Protein AF-A0AA88DPF7-F1 (afdb_monomer_lite)

Sequence (115 aa):
MKHSVGDTHPVQLIPYNPNVLDESILWTESKDLGDGYRAIRMINNIHLNVDAFHGDKHSGGVHDGTIIVLWKWNKGDNQRWKIIRYCKFTNTSDPISRNFIYEDHHLILFNSRTV

InterPro domains:
  IPR035992 Ricin B-like lectins [SSF50370] (4-87)
  IPR040249 Ricin B-like lectin EULS3-like [PTHR31257] (1-86)

Foldseek 3Di:
DFAAPDFPGFHDDDADDPVDDDLRQWWAWDPDPPPQWTWIARPVDRQWTWFQVLQAVVSPHDDPPRTIGIDGDPVTPRRIDHDDDDDDPDPPPDPPPPDDDDDDDRTDGDHDDDD

Radius of gyration: 16.16 Å; chains: 1; bounding box: 35×45×37 Å

Organism: Ficus carica (NCBI:txid3494)

Secondary structure (DSSP, 8-state):
-BPPSSTTSBPB-----TTS--GGG-EEE-S--STT-B-EEESS-TTEEEEETT-SGGGT-S-TTPPEEEEE----GGG-B----------TT-TT-------------------

Structure (mmCIF, N/CA/C/O backbone):
data_AF-A0AA88DPF7-F1
#
_entry.id   AF-A0AA88DPF7-F1
#
loop_
_atom_site.group_PDB
_atom_site.id
_atom_site.type_symbol
_atom_site.label_atom_id
_atom_site.label_alt_id
_atom_site.label_comp_id
_atom_site.label_asym_id
_atom_site.label_entity_id
_atom_site.label_seq_id
_atom_site.pdbx_PDB_ins_code
_atom_site.Cartn_x
_atom_site.Cartn_y
_atom_site.Cartn_z
_atom_site.occupancy
_atom_site.B_iso_or_equiv
_atom_site.auth_seq_id
_atom_site.auth_comp_id
_atom_site.auth_asym_id
_atom_site.auth_atom_id
_atom_site.pdbx_PDB_model_num
ATOM 1 N N . MET A 1 1 ? -10.106 -0.541 3.204 1.00 90.25 1 MET A N 1
ATOM 2 C CA . MET A 1 1 ? -9.515 -1.624 2.392 1.00 90.25 1 MET A CA 1
ATOM 3 C C . MET A 1 1 ? -9.278 -2.796 3.309 1.00 90.25 1 MET A C 1
ATOM 5 O O . MET A 1 1 ? -8.639 -2.612 4.339 1.00 90.25 1 MET A O 1
ATOM 9 N N . LYS A 1 2 ? -9.831 -3.950 2.958 1.00 93.69 2 LYS A N 1
ATOM 10 C CA . LYS A 1 2 ? -9.665 -5.216 3.655 1.00 93.69 2 LYS A CA 1
ATOM 11 C C . LYS A 1 2 ? -8.551 -6.018 2.994 1.00 93.69 2 LYS A C 1
ATOM 13 O O . LYS A 1 2 ? -8.430 -5.997 1.767 1.00 93.69 2 LYS A O 1
ATOM 18 N N . HIS A 1 3 ? -7.753 -6.698 3.809 1.00 94.88 3 HIS A N 1
ATOM 19 C CA . HIS A 1 3 ? -6.732 -7.647 3.392 1.00 94.88 3 HIS A CA 1
ATOM 20 C C . HIS A 1 3 ? -7.325 -8.657 2.418 1.00 94.88 3 HIS A C 1
ATOM 22 O O . HIS A 1 3 ? -8.485 -9.059 2.532 1.00 94.88 3 HIS A O 1
ATOM 28 N N . SER A 1 4 ? -6.504 -9.063 1.463 1.00 93.38 4 SER A N 1
ATOM 29 C CA . SER A 1 4 ? -6.861 -10.143 0.564 1.00 93.38 4 SER A CA 1
ATOM 30 C C . SER A 1 4 ? -6.610 -11.503 1.218 1.00 93.38 4 SER A C 1
ATOM 32 O O . SER A 1 4 ? -5.836 -11.612 2.168 1.00 93.38 4 SER A O 1
ATOM 34 N N . VAL A 1 5 ? -7.240 -12.550 0.687 1.00 89.56 5 VAL A N 1
ATOM 35 C CA . VAL A 1 5 ? -7.068 -13.940 1.152 1.00 89.56 5 VAL A CA 1
ATOM 36 C C . VAL A 1 5 ? -5.695 -14.528 0.802 1.00 89.56 5 VAL A C 1
ATOM 38 O O . VAL A 1 5 ? -5.327 -15.576 1.325 1.00 89.56 5 VAL A O 1
ATOM 41 N N . GLY A 1 6 ? -4.933 -13.863 -0.068 1.00 87.06 6 GLY A N 1
ATOM 42 C CA . GLY A 1 6 ? -3.609 -14.296 -0.499 1.00 87.06 6 GLY A CA 1
ATOM 43 C C . GLY A 1 6 ? -2.967 -13.321 -1.482 1.00 87.06 6 GLY A C 1
ATOM 44 O O . GLY A 1 6 ? -3.519 -12.262 -1.794 1.00 87.06 6 GLY A O 1
ATOM 45 N N . ASP A 1 7 ? -1.792 -13.692 -1.980 1.00 87.06 7 ASP A N 1
ATOM 46 C CA . ASP A 1 7 ? -1.130 -12.987 -3.074 1.00 87.06 7 ASP A CA 1
ATOM 47 C C . ASP A 1 7 ? -1.936 -13.104 -4.378 1.00 87.06 7 ASP A C 1
ATOM 49 O O . ASP A 1 7 ? -2.751 -14.012 -4.538 1.00 87.06 7 ASP A O 1
ATOM 53 N N . THR A 1 8 ? -1.775 -12.141 -5.292 1.00 89.50 8 THR A N 1
ATOM 54 C CA . THR A 1 8 ? -2.563 -11.957 -6.544 1.00 89.50 8 THR A CA 1
ATOM 55 C C . THR A 1 8 ? -4.067 -11.720 -6.396 1.00 89.50 8 THR A C 1
ATOM 57 O O . THR A 1 8 ? -4.708 -11.270 -7.342 1.00 89.50 8 THR A O 1
ATOM 60 N N . HIS A 1 9 ? -4.650 -11.981 -5.229 1.00 93.88 9 HIS A N 1
ATOM 61 C CA . HIS A 1 9 ? -6.074 -11.794 -5.013 1.00 93.88 9 HIS A CA 1
ATOM 62 C C . HIS A 1 9 ? -6.364 -10.311 -4.713 1.00 93.88 9 HIS A C 1
ATOM 64 O O . HIS A 1 9 ? -5.624 -9.700 -3.930 1.00 93.88 9 HIS A O 1
ATOM 70 N N . PRO A 1 10 ? -7.440 -9.722 -5.261 1.00 96.00 10 PRO A N 1
ATOM 71 C CA . PRO A 1 10 ? -7.771 -8.319 -5.023 1.00 96.00 10 PRO A CA 1
ATOM 72 C C . PRO A 1 10 ? -8.025 -8.007 -3.545 1.00 96.00 10 PRO A C 1
ATOM 74 O O . PRO A 1 10 ? -8.693 -8.773 -2.847 1.00 96.00 10 PRO A O 1
ATOM 77 N N . VAL A 1 11 ? -7.563 -6.844 -3.079 1.00 95.44 11 VAL A N 1
ATOM 78 C CA . VAL A 1 11 ? -8.061 -6.278 -1.815 1.00 95.44 11 VAL A CA 1
ATOM 79 C C . VAL A 1 11 ? -9.519 -5.855 -1.984 1.00 95.44 11 VAL A C 1
ATOM 81 O O . VAL A 1 11 ? -9.962 -5.511 -3.081 1.00 95.44 11 VAL A O 1
ATOM 84 N N . GLN A 1 12 ? -10.276 -5.849 -0.891 1.00 93.44 12 GLN A N 1
ATOM 85 C CA . GLN A 1 12 ? -11.701 -5.517 -0.938 1.00 93.44 12 GLN A CA 1
ATOM 86 C C . GLN A 1 12 ? -11.987 -4.168 -0.281 1.00 93.44 12 GLN A C 1
ATOM 88 O O . GLN A 1 12 ? -11.326 -3.754 0.675 1.00 93.44 12 GLN A O 1
ATOM 93 N N . LEU A 1 13 ? -13.007 -3.468 -0.767 1.00 91.12 13 LEU A N 1
ATOM 94 C CA . LEU A 1 13 ? -13.594 -2.347 -0.044 1.00 91.12 13 LEU A CA 1
ATOM 95 C C . LEU A 1 13 ? -14.739 -2.871 0.812 1.00 91.12 13 LEU A C 1
ATOM 97 O O . LEU A 1 13 ? -15.619 -3.569 0.320 1.00 91.12 13 LEU A O 1
ATOM 101 N N . ILE A 1 14 ? -14.701 -2.532 2.096 1.00 89.62 14 ILE A N 1
ATOM 102 C CA . ILE A 1 14 ? -15.755 -2.854 3.051 1.00 89.62 14 ILE A CA 1
ATOM 103 C C . ILE A 1 14 ? -16.103 -1.589 3.842 1.00 89.62 14 ILE A C 1
ATOM 105 O O . ILE A 1 14 ? -15.212 -0.753 4.047 1.00 89.62 14 ILE A O 1
ATOM 109 N N . PRO A 1 15 ? -17.351 -1.447 4.319 1.00 88.69 15 PRO A N 1
ATOM 110 C CA . PRO A 1 15 ? -17.706 -0.391 5.256 1.00 88.69 15 PRO A CA 1
ATOM 111 C C . PRO A 1 15 ? -16.856 -0.470 6.525 1.00 88.69 15 PRO A C 1
ATOM 113 O O . PRO A 1 15 ? -16.637 -1.549 7.075 1.00 88.69 15 PRO A O 1
ATOM 116 N N . TYR A 1 16 ? -16.398 0.683 7.007 1.00 85.75 16 TYR A N 1
ATOM 117 C CA . TYR A 1 16 ? -15.714 0.761 8.292 1.00 85.75 16 TYR A CA 1
ATOM 118 C C . TYR A 1 16 ? -16.723 0.643 9.440 1.00 85.75 16 TYR A C 1
ATOM 120 O O . TYR A 1 16 ? -17.702 1.389 9.479 1.00 85.75 16 TYR A O 1
ATOM 128 N N . ASN A 1 17 ? -16.463 -0.260 10.387 1.00 87.81 17 ASN A N 1
ATOM 129 C CA . ASN A 1 17 ? -17.236 -0.389 11.619 1.00 87.81 17 ASN A CA 1
ATOM 130 C C . ASN A 1 17 ? -16.345 -0.043 12.825 1.00 87.81 17 ASN A C 1
ATOM 132 O O . ASN A 1 17 ? -15.517 -0.866 13.206 1.00 87.81 17 ASN A O 1
ATOM 136 N N . PRO A 1 18 ? -16.514 1.135 13.454 1.00 88.50 18 PRO A N 1
ATOM 137 C CA . PRO A 1 18 ? -15.671 1.555 14.574 1.00 88.50 18 P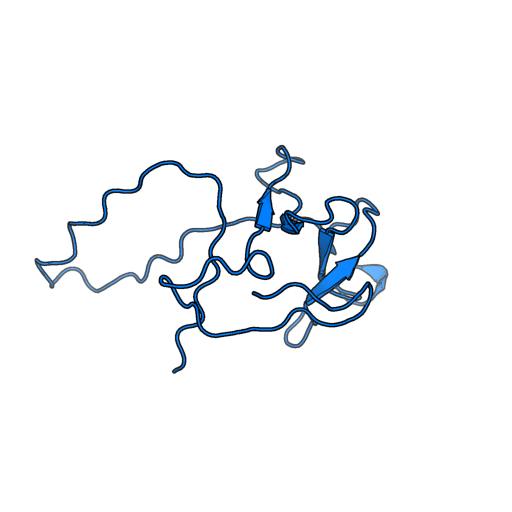RO A CA 1
ATOM 138 C C . PRO A 1 18 ? -15.881 0.738 15.854 1.00 88.50 18 PRO A C 1
ATOM 140 O O . PRO A 1 18 ? -15.063 0.819 16.763 1.00 88.50 18 PRO A O 1
ATOM 143 N N . ASN A 1 19 ? -16.966 -0.034 15.946 1.00 94.25 19 ASN A N 1
ATOM 144 C CA . ASN A 1 19 ? -17.295 -0.818 17.138 1.00 94.25 19 ASN A CA 1
ATOM 145 C C . ASN A 1 19 ? -16.661 -2.217 17.122 1.00 94.25 19 ASN A C 1
ATOM 147 O O . ASN A 1 19 ? -16.868 -2.994 18.052 1.00 94.25 19 ASN A O 1
ATOM 151 N N . VAL A 1 20 ? -15.935 -2.561 16.056 1.00 93.38 20 VAL A N 1
ATOM 152 C CA . VAL A 1 20 ? -15.298 -3.866 15.880 1.00 93.38 20 VAL A CA 1
ATOM 153 C C . VAL A 1 20 ? -13.825 -3.648 15.572 1.00 93.38 20 VAL A C 1
ATOM 155 O O . VAL A 1 20 ? -13.479 -2.973 14.604 1.00 93.38 20 VAL A O 1
ATOM 158 N N . LEU A 1 21 ? -12.951 -4.262 16.371 1.00 90.62 21 LEU A N 1
ATOM 159 C CA . LEU A 1 21 ? -11.541 -4.378 16.019 1.00 90.62 21 LEU A CA 1
ATOM 160 C C . LEU A 1 21 ? -11.396 -5.449 14.933 1.00 90.62 21 LEU A C 1
ATOM 162 O O . LEU A 1 21 ? -11.284 -6.637 15.224 1.00 90.62 21 LEU A O 1
ATOM 166 N N . ASP A 1 22 ? -11.438 -5.020 13.677 1.00 92.00 22 ASP A N 1
ATOM 167 C CA . ASP A 1 22 ? -11.173 -5.880 12.529 1.00 92.00 22 ASP A CA 1
ATOM 168 C C . ASP A 1 22 ? -9.711 -5.704 12.090 1.00 92.00 22 ASP A C 1
ATOM 170 O O . ASP A 1 22 ? -9.354 -4.744 11.409 1.00 92.00 22 ASP A O 1
ATOM 174 N N . GLU A 1 23 ? -8.836 -6.634 12.479 1.00 92.00 23 GLU A N 1
ATOM 175 C CA . GLU A 1 23 ? -7.423 -6.598 12.078 1.00 92.00 23 GLU A CA 1
ATOM 176 C C . GLU A 1 23 ? -7.239 -6.652 10.558 1.00 92.00 23 GLU A C 1
ATOM 178 O O . GLU A 1 23 ? -6.255 -6.125 10.033 1.00 92.00 23 GLU A O 1
ATOM 183 N N . SER A 1 24 ? -8.207 -7.231 9.836 1.00 92.69 24 SER A N 1
ATOM 184 C CA . SER A 1 24 ? -8.146 -7.368 8.384 1.00 92.69 24 SER A CA 1
ATOM 185 C C . SER A 1 24 ? -8.293 -6.041 7.639 1.00 92.69 24 SER A C 1
ATOM 187 O O . SER A 1 24 ? -8.139 -6.009 6.424 1.00 92.69 24 SER A O 1
ATOM 189 N N . ILE A 1 25 ? -8.559 -4.930 8.328 1.00 92.88 25 ILE A N 1
ATOM 190 C CA . ILE A 1 25 ? -8.563 -3.582 7.738 1.00 92.88 25 ILE A CA 1
ATOM 191 C C . ILE A 1 25 ? -7.425 -2.692 8.249 1.00 92.88 25 ILE A C 1
ATOM 193 O O . ILE A 1 25 ? -7.371 -1.516 7.885 1.00 92.88 25 ILE A O 1
ATOM 197 N N . LEU A 1 26 ? -6.519 -3.229 9.072 1.00 93.00 26 LEU A N 1
ATOM 198 C CA . LEU A 1 26 ? -5.393 -2.488 9.635 1.00 93.00 26 LEU A CA 1
ATOM 199 C C . LEU A 1 26 ? -4.157 -2.611 8.738 1.00 93.00 26 LEU A C 1
ATOM 201 O O . LEU A 1 26 ? -3.754 -3.707 8.336 1.00 93.00 26 LEU A O 1
ATOM 205 N N . TRP A 1 27 ? -3.531 -1.472 8.452 1.00 94.00 27 TRP A N 1
ATOM 206 C CA . TRP A 1 27 ? -2.374 -1.367 7.566 1.00 94.00 27 TRP A CA 1
ATOM 207 C C . TRP A 1 27 ? -1.244 -0.596 8.242 1.00 94.00 27 TRP A C 1
ATOM 209 O O . TRP A 1 27 ? -1.483 0.282 9.068 1.00 94.00 27 TRP A O 1
ATOM 219 N N . THR A 1 28 ? -0.014 -0.910 7.851 1.00 93.06 28 THR A N 1
ATOM 220 C CA . THR A 1 28 ? 1.213 -0.249 8.301 1.00 93.06 28 THR A CA 1
ATOM 221 C C . THR A 1 28 ? 1.919 0.425 7.138 1.00 93.06 28 THR A C 1
ATOM 223 O O . THR A 1 28 ? 1.881 -0.063 6.007 1.00 93.06 28 THR A O 1
ATOM 226 N N . GLU A 1 29 ? 2.630 1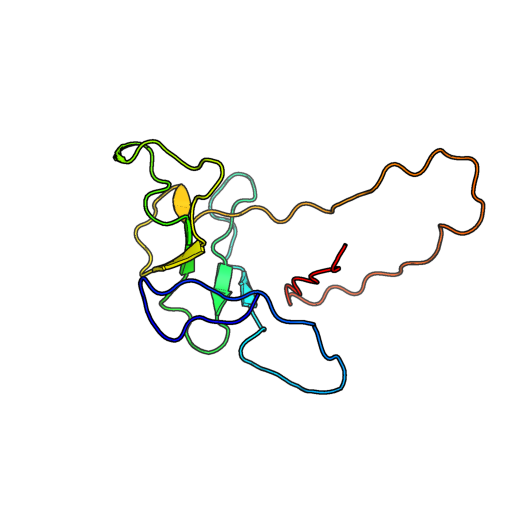.508 7.435 1.00 93.31 29 GLU A N 1
ATOM 227 C CA . GLU A 1 29 ? 3.567 2.137 6.506 1.00 93.31 29 GLU A CA 1
ATOM 228 C C . GLU A 1 29 ? 4.994 1.653 6.761 1.00 93.31 29 GLU A C 1
ATOM 230 O O . GLU A 1 29 ? 5.398 1.347 7.885 1.00 93.31 29 GLU A O 1
ATOM 235 N N . SER A 1 30 ? 5.800 1.576 5.707 1.00 93.56 30 SER A N 1
ATOM 236 C CA . SER A 1 30 ? 7.247 1.463 5.853 1.00 93.56 30 SER A CA 1
ATOM 237 C C . SER A 1 30 ? 7.890 2.811 6.188 1.00 93.56 30 SER A C 1
ATOM 239 O O . SER A 1 30 ? 7.273 3.881 6.128 1.00 93.56 30 SER A O 1
ATOM 241 N N . LYS A 1 31 ? 9.201 2.766 6.445 1.00 93.38 31 LYS A N 1
ATOM 242 C CA . LYS A 1 31 ? 10.056 3.946 6.291 1.00 93.38 31 LYS A CA 1
ATOM 243 C C . LYS A 1 31 ? 9.920 4.536 4.884 1.00 93.38 31 LYS A C 1
ATOM 245 O O . LYS A 1 31 ? 9.521 3.836 3.950 1.00 93.38 31 LYS A O 1
ATOM 250 N N . ASP A 1 32 ? 10.288 5.802 4.757 1.00 94.62 32 ASP A N 1
ATOM 251 C CA . ASP A 1 32 ? 10.372 6.482 3.468 1.00 94.62 32 ASP A CA 1
ATOM 252 C C . ASP A 1 32 ? 11.338 5.734 2.528 1.00 94.62 32 ASP A C 1
ATOM 254 O O . ASP A 1 32 ? 12.423 5.303 2.935 1.00 94.62 32 ASP A O 1
ATOM 258 N N . LEU A 1 33 ? 10.903 5.532 1.287 1.00 93.88 33 LEU A N 1
ATOM 259 C CA . LEU A 1 33 ? 11.637 4.881 0.203 1.00 93.88 33 LEU A CA 1
ATOM 260 C C . LEU A 1 33 ? 12.246 5.902 -0.775 1.00 93.88 33 LEU A C 1
ATOM 262 O O . LEU A 1 33 ? 12.811 5.504 -1.790 1.00 93.88 33 LEU A O 1
ATOM 266 N N . GLY A 1 34 ? 12.087 7.197 -0.509 1.00 94.06 34 GLY A N 1
ATOM 267 C CA . GLY A 1 34 ? 12.452 8.326 -1.359 1.00 94.06 34 GLY A CA 1
ATOM 268 C C . GLY A 1 34 ? 11.224 9.157 -1.733 1.00 94.06 34 GLY A C 1
ATOM 269 O O . GLY A 1 34 ? 10.168 8.605 -2.051 1.00 94.06 34 GLY A O 1
ATOM 270 N N . ASP A 1 35 ? 11.384 10.481 -1.721 1.00 93.12 35 ASP A N 1
ATOM 271 C CA . ASP A 1 35 ? 10.382 11.482 -2.107 1.00 93.12 35 ASP A CA 1
ATOM 272 C C . ASP A 1 35 ? 9.042 11.398 -1.359 1.00 93.12 35 ASP A C 1
ATOM 274 O O . ASP A 1 35 ? 8.031 11.875 -1.874 1.00 93.12 35 ASP A O 1
ATOM 278 N N . GLY A 1 36 ? 8.992 10.792 -0.169 1.00 91.00 36 GLY A N 1
ATOM 279 C CA . GLY A 1 36 ? 7.758 10.599 0.594 1.00 91.00 36 GLY A CA 1
ATOM 280 C C . GLY A 1 36 ? 6.957 9.357 0.196 1.00 91.00 36 GLY A C 1
ATOM 281 O O . GLY A 1 36 ? 5.838 9.189 0.678 1.00 91.00 36 GLY A O 1
ATOM 282 N N . TYR A 1 37 ? 7.485 8.498 -0.682 1.00 94.12 37 TYR A N 1
ATOM 283 C CA . TYR A 1 37 ? 6.853 7.221 -1.018 1.00 94.12 37 TYR A CA 1
ATOM 284 C C . TYR A 1 37 ? 7.146 6.156 0.035 1.00 94.12 37 TYR A C 1
ATOM 286 O O . TYR A 1 37 ? 8.272 6.021 0.510 1.00 94.12 37 TYR A O 1
ATOM 294 N N . ARG A 1 38 ? 6.146 5.337 0.355 1.00 96.12 38 ARG A N 1
ATOM 295 C CA . ARG A 1 38 ? 6.227 4.262 1.352 1.00 96.12 38 ARG A CA 1
ATOM 296 C C . ARG A 1 38 ? 5.576 2.993 0.809 1.00 96.12 38 ARG A C 1
ATOM 298 O O . ARG A 1 38 ? 4.715 3.056 -0.065 1.00 96.12 38 ARG A O 1
ATOM 305 N N . ALA A 1 39 ? 5.980 1.840 1.324 1.00 96.19 39 ALA A N 1
ATOM 306 C CA . ALA A 1 39 ? 5.229 0.606 1.142 1.00 96.19 39 ALA A CA 1
ATOM 307 C C . ALA A 1 39 ? 4.101 0.547 2.180 1.00 96.19 39 ALA A C 1
ATOM 309 O O . ALA A 1 39 ? 4.310 0.894 3.346 1.00 96.19 39 ALA A O 1
ATOM 310 N N . ILE A 1 40 ? 2.927 0.078 1.763 1.00 96.25 40 ILE A N 1
ATOM 311 C CA . ILE A 1 40 ? 1.783 -0.175 2.645 1.00 96.25 40 ILE A CA 1
ATOM 312 C C . ILE A 1 40 ? 1.651 -1.689 2.802 1.00 96.25 40 ILE A C 1
ATOM 314 O O . ILE A 1 40 ? 1.696 -2.413 1.809 1.00 96.25 40 ILE A O 1
ATOM 318 N N . ARG A 1 41 ? 1.530 -2.181 4.036 1.00 95.00 41 ARG A N 1
ATOM 319 C CA . ARG A 1 41 ? 1.551 -3.619 4.357 1.00 95.00 41 ARG A CA 1
ATOM 320 C C . ARG A 1 41 ? 0.465 -3.967 5.359 1.00 95.00 41 ARG A C 1
ATOM 322 O O . ARG A 1 41 ? 0.110 -3.138 6.195 1.00 95.00 41 ARG A O 1
ATOM 329 N N . MET A 1 42 ? -0.038 -5.192 5.303 1.00 92.81 42 MET A N 1
ATOM 330 C CA . MET A 1 42 ? -0.965 -5.692 6.319 1.00 92.81 42 MET A CA 1
ATOM 331 C C . MET A 1 42 ? -0.270 -5.742 7.685 1.00 92.81 42 MET A C 1
ATOM 333 O O . MET A 1 42 ? 0.928 -6.025 7.753 1.00 92.81 42 MET A O 1
ATOM 337 N N . ILE A 1 43 ? -1.007 -5.503 8.774 1.00 93.12 43 ILE A N 1
ATOM 338 C CA . ILE A 1 43 ? -0.433 -5.596 10.129 1.00 93.12 43 ILE A CA 1
ATOM 339 C C . ILE A 1 43 ? -0.030 -7.036 10.495 1.00 93.12 43 ILE A C 1
ATOM 341 O O . ILE A 1 43 ? 0.985 -7.249 11.150 1.00 93.12 43 ILE A O 1
ATOM 345 N N . ASN A 1 44 ? -0.799 -8.025 10.032 1.00 91.00 44 ASN A N 1
ATOM 346 C CA . ASN A 1 44 ? -0.637 -9.442 10.372 1.00 91.00 44 ASN A CA 1
ATOM 347 C C . ASN A 1 44 ? 0.347 -10.188 9.452 1.00 91.00 44 ASN A C 1
ATOM 349 O O . ASN A 1 44 ? 0.758 -11.303 9.764 1.00 91.00 44 ASN A O 1
ATOM 353 N N . ASN A 1 45 ? 0.738 -9.594 8.321 1.00 92.44 45 ASN A N 1
ATOM 354 C CA . ASN A 1 45 ? 1.705 -10.173 7.397 1.00 92.44 45 ASN A CA 1
ATOM 355 C C . ASN A 1 45 ? 2.429 -9.070 6.613 1.00 92.44 45 ASN A C 1
ATOM 357 O O . ASN A 1 45 ? 1.989 -8.604 5.561 1.00 92.44 45 ASN A O 1
ATOM 361 N N . ILE A 1 46 ? 3.599 -8.698 7.129 1.00 90.62 46 ILE A N 1
ATOM 362 C CA . ILE A 1 46 ? 4.446 -7.638 6.576 1.00 90.62 46 ILE A CA 1
ATOM 363 C C . ILE A 1 46 ? 5.308 -8.081 5.381 1.00 90.62 46 ILE A C 1
ATOM 365 O O . ILE A 1 46 ? 6.073 -7.271 4.855 1.00 90.62 46 ILE A O 1
ATOM 369 N N . HIS A 1 47 ? 5.233 -9.351 4.962 1.00 93.75 47 HIS A N 1
ATOM 370 C CA . HIS A 1 47 ? 5.967 -9.855 3.793 1.00 93.75 47 HIS A CA 1
ATOM 371 C C . HIS A 1 47 ? 5.280 -9.508 2.467 1.00 93.75 47 HIS A C 1
ATOM 373 O O . HIS A 1 47 ? 5.912 -9.586 1.410 1.00 93.75 47 HIS A O 1
ATOM 379 N N . LEU A 1 48 ? 4.006 -9.115 2.528 1.00 95.19 48 LEU A N 1
ATOM 380 C CA . LEU A 1 48 ? 3.211 -8.689 1.387 1.00 95.19 48 LEU A CA 1
ATOM 381 C C . LEU A 1 48 ? 2.917 -7.188 1.469 1.00 95.19 48 LEU A C 1
ATOM 383 O O . LEU A 1 48 ? 2.617 -6.652 2.536 1.00 95.19 48 LEU A O 1
ATOM 387 N N . ASN A 1 49 ? 2.991 -6.525 0.320 1.00 96.56 49 ASN A N 1
ATOM 388 C CA . ASN A 1 49 ? 2.776 -5.092 0.159 1.00 96.56 49 ASN A CA 1
ATOM 389 C C . ASN A 1 49 ? 1.565 -4.869 -0.739 1.00 96.56 49 ASN A C 1
ATOM 391 O O . ASN A 1 49 ? 1.281 -5.696 -1.605 1.00 96.56 49 ASN A O 1
ATOM 395 N N . VAL A 1 50 ? 0.899 -3.735 -0.557 1.00 96.75 50 VAL A N 1
ATOM 396 C CA . VAL A 1 50 ? -0.073 -3.222 -1.521 1.00 96.75 50 VAL A CA 1
ATOM 397 C C . VAL A 1 50 ? 0.640 -3.004 -2.855 1.00 96.75 50 VAL A C 1
ATOM 399 O O . VAL A 1 50 ? 1.651 -2.301 -2.919 1.00 96.75 50 VAL A O 1
ATOM 402 N N . ASP A 1 51 ? 0.102 -3.610 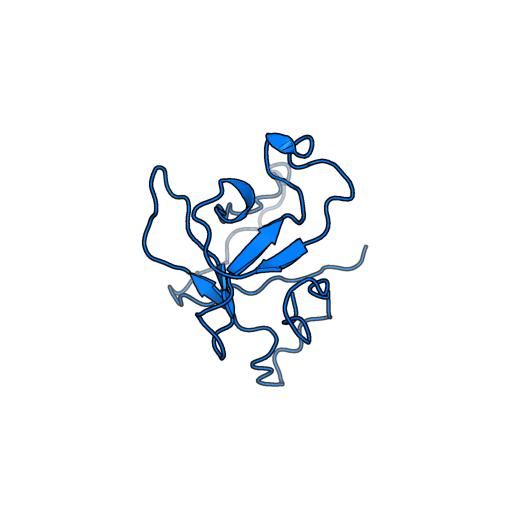-3.905 1.00 97.31 51 ASP A N 1
ATOM 403 C CA . ASP A 1 51 ? 0.673 -3.649 -5.247 1.00 97.31 51 ASP A CA 1
ATOM 404 C C . ASP A 1 51 ? -0.416 -3.282 -6.262 1.00 97.31 51 ASP A C 1
ATOM 406 O O . ASP A 1 51 ? -1.532 -3.806 -6.206 1.00 97.31 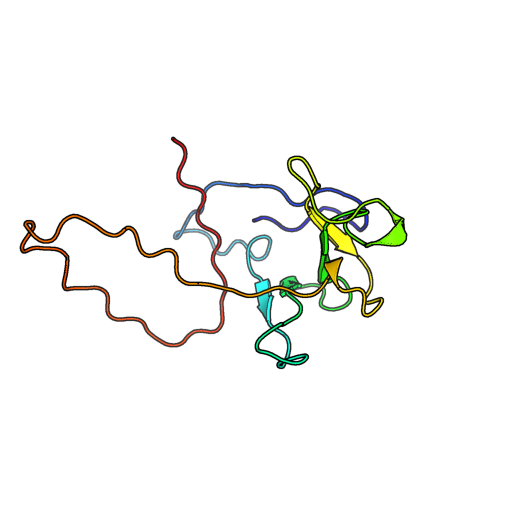51 ASP A O 1
ATOM 410 N N . ALA A 1 52 ? -0.113 -2.351 -7.166 1.00 97.38 52 ALA A N 1
ATOM 411 C CA . ALA A 1 52 ? -0.941 -2.119 -8.340 1.00 97.38 52 ALA A CA 1
ATOM 412 C C . ALA A 1 52 ? -0.628 -3.214 -9.372 1.00 97.38 52 ALA A C 1
ATOM 414 O O . ALA A 1 52 ? 0.445 -3.207 -9.985 1.00 97.38 52 ALA A O 1
ATOM 415 N N . PHE A 1 53 ? -1.555 -4.161 -9.535 1.00 95.94 53 PHE A N 1
ATOM 416 C CA . PHE A 1 53 ? -1.333 -5.399 -10.276 1.00 95.94 53 PHE A CA 1
ATOM 417 C C . PHE A 1 53 ? -1.052 -5.121 -11.749 1.00 95.94 53 PHE A C 1
ATOM 419 O O . PHE A 1 53 ? -1.869 -4.493 -12.422 1.00 95.94 53 PHE A O 1
ATOM 426 N N . HIS A 1 54 ? 0.110 -5.570 -12.236 1.00 94.94 54 HIS A N 1
ATOM 427 C CA . HIS A 1 54 ? 0.615 -5.240 -13.578 1.00 94.94 54 HIS A CA 1
ATOM 428 C C . HIS A 1 54 ? 0.641 -3.720 -13.853 1.00 94.94 54 HIS A C 1
ATOM 430 O O . HIS A 1 54 ? 0.580 -3.278 -14.994 1.00 94.94 54 HIS A O 1
ATOM 436 N N . GLY A 1 55 ? 0.745 -2.899 -12.804 1.00 95.12 55 GLY A N 1
ATOM 437 C CA . GLY A 1 55 ? 0.857 -1.444 -12.899 1.00 95.12 55 GLY A CA 1
ATOM 438 C C . GLY A 1 55 ? 2.288 -0.961 -13.141 1.00 95.12 55 GLY A C 1
ATOM 439 O O . GLY A 1 55 ? 2.565 0.236 -13.063 1.00 95.12 55 GLY A O 1
ATOM 440 N N . ASP A 1 56 ? 3.226 -1.876 -13.375 1.00 93.12 56 ASP A N 1
ATOM 441 C CA . ASP A 1 56 ? 4.598 -1.548 -13.726 1.00 93.12 56 ASP A CA 1
ATOM 442 C C . ASP A 1 56 ? 4.703 -1.084 -15.191 1.00 93.12 56 ASP A C 1
ATOM 444 O O . ASP A 1 56 ? 3.843 -1.353 -16.031 1.00 93.12 56 ASP A O 1
ATOM 448 N N . LYS A 1 57 ? 5.789 -0.378 -15.519 1.00 90.88 57 LYS A N 1
ATOM 449 C CA . LYS A 1 57 ? 5.976 0.231 -16.846 1.00 90.88 57 LYS A CA 1
ATOM 450 C C . LYS A 1 57 ? 6.065 -0.794 -17.982 1.00 90.88 57 LYS A C 1
ATOM 452 O O . LYS A 1 57 ? 5.733 -0.443 -19.109 1.00 90.88 57 LYS A O 1
ATOM 457 N N . HIS A 1 58 ? 6.507 -2.026 -17.717 1.00 91.38 58 HIS A N 1
ATOM 458 C CA . HIS A 1 58 ? 6.598 -3.068 -18.745 1.00 91.38 58 HIS A CA 1
ATOM 459 C C . HIS A 1 58 ? 5.223 -3.617 -19.128 1.00 91.38 58 HIS A C 1
ATOM 461 O O . HIS A 1 58 ? 5.043 -4.082 -20.250 1.00 91.38 58 HIS A O 1
ATOM 467 N N . SER A 1 59 ? 4.258 -3.502 -18.219 1.00 91.25 59 SER A N 1
ATOM 468 C CA . SER A 1 59 ? 2.881 -3.962 -18.390 1.00 91.25 59 SER A CA 1
ATOM 469 C C . SER A 1 59 ? 1.911 -2.859 -18.848 1.00 91.25 59 SER A C 1
ATOM 471 O O . SER A 1 59 ? 0.728 -3.125 -19.032 1.00 91.25 59 SER A O 1
ATOM 473 N N . GLY A 1 60 ? 2.401 -1.632 -19.070 1.00 90.94 60 GLY A N 1
ATOM 474 C CA . GLY A 1 60 ? 1.595 -0.481 -19.507 1.00 90.94 60 GLY A CA 1
ATOM 475 C C . GLY A 1 60 ? 1.358 0.586 -18.434 1.00 90.94 60 GLY A C 1
ATOM 476 O O . GLY A 1 60 ? 0.800 1.639 -18.739 1.00 90.94 60 GLY A O 1
ATOM 477 N N . GLY A 1 61 ? 1.847 0.368 -17.210 1.00 93.69 61 GLY A N 1
ATOM 478 C CA . GLY A 1 61 ? 1.697 1.298 -16.094 1.00 93.69 61 GLY A CA 1
ATOM 479 C C . GLY A 1 61 ? 0.332 1.216 -15.407 1.00 93.69 61 GLY A C 1
ATOM 480 O O . GLY A 1 61 ? -0.551 0.460 -15.800 1.00 93.69 61 GLY A O 1
ATOM 481 N N . VAL A 1 62 ? 0.159 2.014 -14.352 1.00 94.00 62 VAL A N 1
ATOM 482 C CA . VAL A 1 62 ? -1.130 2.155 -13.661 1.00 94.00 62 VAL A CA 1
ATOM 483 C C . VAL A 1 62 ? -2.103 2.945 -14.536 1.00 94.00 62 VAL A C 1
ATOM 485 O O . VAL A 1 62 ? -1.767 4.021 -15.031 1.00 94.00 62 VAL A O 1
ATOM 488 N N . HIS A 1 63 ? -3.322 2.436 -14.674 1.00 92.88 63 HIS A N 1
ATOM 489 C CA . HIS A 1 63 ? -4.411 3.044 -15.428 1.00 92.88 63 HIS A CA 1
ATOM 490 C C . HIS A 1 63 ? -5.762 2.794 -14.739 1.00 92.88 63 HIS A C 1
ATOM 492 O O . HIS A 1 63 ? -5.867 2.050 -13.761 1.00 92.88 63 HIS A O 1
ATOM 498 N N . ASP A 1 64 ? -6.827 3.406 -15.253 1.00 94.50 64 ASP A N 1
ATOM 499 C CA . ASP A 1 64 ? -8.176 3.154 -14.748 1.00 94.50 64 ASP A CA 1
ATOM 500 C C . ASP A 1 64 ? -8.528 1.669 -14.895 1.00 94.50 64 ASP A C 1
ATOM 502 O O . ASP A 1 64 ? -8.333 1.060 -15.950 1.00 94.50 64 ASP A O 1
ATOM 506 N N . GLY A 1 65 ? -9.015 1.070 -13.809 1.00 93.19 65 GLY A N 1
ATOM 507 C CA . GLY A 1 65 ? -9.271 -0.3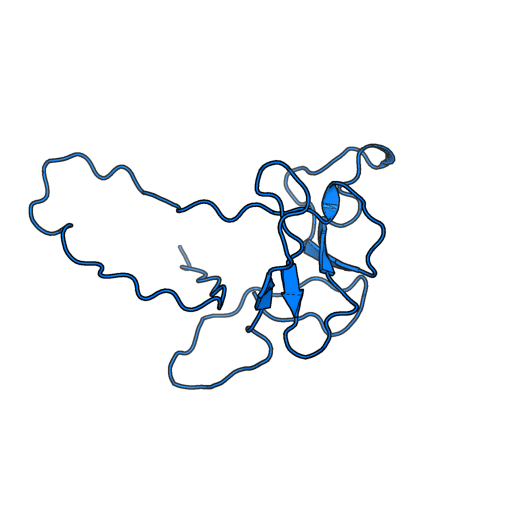68 -13.730 1.00 93.19 65 GLY A CA 1
ATOM 508 C C . GLY A 1 65 ? -8.073 -1.214 -13.288 1.00 93.19 65 GLY A C 1
ATOM 509 O O . GLY A 1 65 ? -8.251 -2.417 -13.098 1.00 93.19 65 GLY A O 1
ATOM 510 N N . THR A 1 66 ? -6.885 -0.633 -13.061 1.00 95.38 66 THR A N 1
ATOM 511 C CA . THR A 1 66 ? -5.785 -1.357 -12.408 1.00 95.38 66 THR A CA 1
ATOM 512 C C . THR A 1 66 ? -6.233 -1.847 -11.032 1.00 95.38 66 THR A C 1
ATOM 514 O O . THR A 1 66 ? -6.673 -1.077 -10.175 1.00 95.38 66 THR A O 1
ATOM 517 N N . ILE A 1 67 ? -6.126 -3.156 -10.827 1.00 95.75 67 ILE A N 1
ATOM 518 C CA . ILE A 1 67 ? -6.571 -3.820 -9.605 1.00 95.75 67 ILE A CA 1
ATOM 519 C C . ILE A 1 67 ? -5.486 -3.687 -8.538 1.00 95.75 67 ILE A C 1
ATOM 521 O O . ILE A 1 67 ? -4.298 -3.834 -8.818 1.00 95.75 67 ILE A O 1
ATOM 525 N N . ILE A 1 68 ? -5.898 -3.450 -7.295 1.00 96.88 68 ILE A N 1
ATOM 526 C CA . ILE A 1 68 ? -4.995 -3.460 -6.146 1.00 96.88 68 ILE A CA 1
ATOM 527 C C . ILE A 1 68 ? -4.960 -4.862 -5.539 1.00 96.88 68 ILE A C 1
ATOM 529 O O . ILE A 1 68 ? -5.997 -5.412 -5.159 1.00 96.88 68 ILE A O 1
ATOM 533 N N . VAL A 1 69 ? -3.764 -5.434 -5.431 1.00 97.06 69 VAL A N 1
ATOM 534 C CA . VAL A 1 69 ? -3.513 -6.770 -4.875 1.00 97.06 69 VAL A CA 1
ATOM 535 C C . VAL A 1 69 ? -2.442 -6.702 -3.788 1.00 97.06 69 VAL A C 1
ATOM 537 O O . VAL A 1 69 ? -1.970 -5.629 -3.404 1.00 97.06 69 VAL A O 1
ATOM 540 N N . LEU A 1 70 ? -2.064 -7.874 -3.283 1.00 96.88 70 LEU A N 1
ATOM 541 C CA . LEU A 1 70 ? -0.939 -8.049 -2.380 1.00 96.88 70 LEU A CA 1
ATOM 542 C C . LEU A 1 70 ? 0.172 -8.840 -3.063 1.00 96.88 70 LEU A C 1
ATOM 544 O O . LEU A 1 70 ? -0.090 -9.873 -3.685 1.00 96.88 70 LEU A O 1
ATOM 548 N N . TRP A 1 71 ? 1.412 -8.370 -2.930 1.00 96.94 71 TRP A N 1
ATOM 549 C CA . TRP A 1 71 ? 2.564 -9.026 -3.542 1.00 96.94 71 TRP A CA 1
ATOM 550 C C . TRP A 1 71 ? 3.835 -8.921 -2.703 1.00 96.94 71 TRP A C 1
ATOM 552 O O . TRP A 1 71 ? 4.019 -8.004 -1.892 1.00 96.94 71 TRP A O 1
ATOM 562 N N . LYS A 1 72 ? 4.742 -9.883 -2.904 1.00 96.25 72 LYS A N 1
ATOM 563 C CA . LYS A 1 72 ? 6.072 -9.855 -2.289 1.00 96.25 72 LYS A CA 1
ATOM 564 C C . LYS A 1 72 ? 6.819 -8.606 -2.744 1.00 96.25 72 LYS A C 1
ATOM 566 O O . LYS A 1 72 ? 6.698 -8.179 -3.891 1.00 96.25 72 LYS A O 1
ATOM 571 N N . TRP A 1 73 ? 7.610 -8.039 -1.838 1.00 95.50 73 TRP A N 1
ATOM 572 C CA . TRP A 1 73 ? 8.410 -6.854 -2.133 1.00 95.50 73 TRP A CA 1
ATOM 573 C C . TRP A 1 73 ? 9.376 -7.124 -3.293 1.00 95.50 73 TRP A C 1
ATOM 575 O O . TRP A 1 73 ? 10.297 -7.930 -3.156 1.00 95.50 73 TRP A O 1
ATOM 585 N N . ASN A 1 74 ? 9.181 -6.434 -4.416 1.00 94.56 74 ASN A N 1
ATOM 586 C CA . ASN A 1 74 ? 10.036 -6.529 -5.602 1.00 94.56 74 ASN A CA 1
ATOM 587 C C . ASN A 1 74 ? 10.726 -5.195 -5.943 1.00 94.56 74 ASN A C 1
ATOM 589 O O . ASN A 1 74 ? 11.460 -5.130 -6.925 1.00 94.56 74 ASN A O 1
ATOM 593 N N . LYS A 1 75 ? 10.537 -4.157 -5.110 1.00 93.75 75 LYS A N 1
ATOM 594 C CA . LYS A 1 75 ? 11.057 -2.790 -5.312 1.00 93.75 75 LYS A CA 1
ATOM 595 C C . LYS A 1 75 ? 10.500 -2.085 -6.556 1.00 93.75 75 LYS A C 1
ATOM 597 O O . LYS A 1 75 ? 11.077 -1.089 -6.984 1.00 93.75 75 LYS A O 1
ATOM 602 N N . GLY A 1 76 ? 9.404 -2.584 -7.121 1.00 94.38 76 GLY A N 1
ATOM 603 C CA . GLY A 1 76 ? 8.721 -1.968 -8.249 1.00 94.38 76 GLY A CA 1
ATOM 604 C C . GLY A 1 76 ? 8.054 -0.650 -7.863 1.00 94.38 76 GLY A C 1
ATOM 605 O O . GLY A 1 76 ? 7.584 -0.471 -6.737 1.00 94.38 76 GLY A O 1
ATOM 606 N N . ASP A 1 77 ? 7.986 0.279 -8.818 1.00 94.38 77 ASP A N 1
ATOM 607 C CA . ASP A 1 77 ? 7.296 1.564 -8.641 1.00 94.38 77 ASP A CA 1
ATOM 608 C C . ASP A 1 77 ? 5.804 1.366 -8.304 1.00 94.38 77 ASP A C 1
ATOM 610 O O . ASP A 1 77 ? 5.224 2.152 -7.561 1.00 94.38 77 ASP A O 1
ATOM 614 N N . ASN A 1 78 ? 5.207 0.266 -8.770 1.00 97.06 78 ASN A N 1
ATOM 615 C CA . ASN A 1 78 ? 3.821 -0.135 -8.513 1.00 97.06 78 ASN A CA 1
ATOM 616 C C . ASN A 1 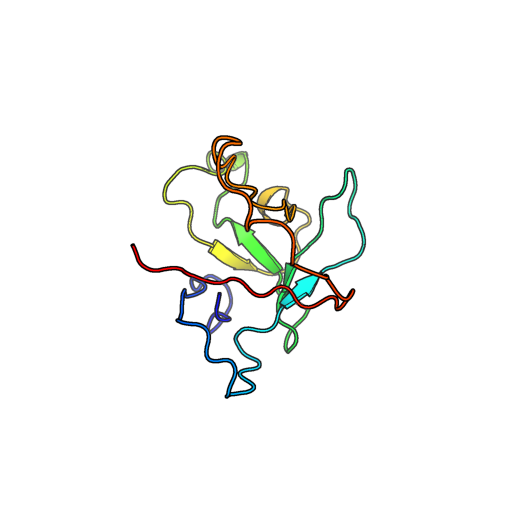78 ? 3.552 -0.600 -7.062 1.00 97.06 78 ASN A C 1
ATOM 618 O O . ASN A 1 78 ? 2.406 -0.881 -6.716 1.00 97.06 78 ASN A O 1
ATOM 622 N N . GLN A 1 79 ? 4.583 -0.670 -6.208 1.00 97.12 79 GLN A N 1
ATOM 623 C CA . GLN A 1 79 ? 4.480 -0.984 -4.773 1.00 97.12 79 GLN A CA 1
ATOM 624 C C . GLN A 1 79 ? 4.749 0.234 -3.871 1.00 97.12 79 GLN A C 1
ATOM 626 O O . GLN A 1 79 ? 4.855 0.106 -2.646 1.00 97.12 79 GLN A O 1
ATOM 631 N N . ARG A 1 80 ? 4.912 1.422 -4.465 1.00 95.81 80 ARG A N 1
ATOM 632 C CA . ARG A 1 80 ? 5.285 2.660 -3.775 1.00 95.81 80 ARG A CA 1
ATOM 633 C C . ARG A 1 80 ? 4.098 3.615 -3.744 1.00 95.81 80 ARG A C 1
ATOM 635 O O . ARG A 1 80 ? 3.626 4.073 -4.778 1.00 95.81 80 ARG A O 1
ATOM 642 N N . TRP A 1 81 ? 3.657 3.971 -2.543 1.00 95.69 81 TRP A N 1
ATOM 643 C CA . TRP A 1 81 ? 2.437 4.743 -2.320 1.00 95.69 81 TRP A CA 1
ATOM 644 C C . TRP A 1 81 ? 2.719 6.049 -1.584 1.00 95.69 81 TRP A C 1
ATOM 646 O O . TRP A 1 81 ? 3.643 6.139 -0.775 1.00 95.69 81 TRP A O 1
ATOM 656 N N . LYS A 1 82 ? 1.893 7.061 -1.858 1.00 91.44 82 LYS A N 1
ATOM 657 C CA . LYS A 1 82 ? 1.821 8.310 -1.097 1.00 91.44 82 LYS A CA 1
ATOM 658 C C . LYS A 1 82 ? 0.423 8.473 -0.541 1.00 91.44 82 LYS A C 1
ATOM 660 O O . LYS A 1 82 ? -0.554 8.353 -1.276 1.00 91.44 82 LYS A O 1
ATOM 665 N N . ILE A 1 83 ? 0.338 8.809 0.738 1.00 86.25 83 ILE A N 1
ATOM 666 C CA . ILE A 1 83 ? -0.924 9.169 1.371 1.00 86.25 83 ILE A CA 1
ATOM 667 C C . ILE A 1 83 ? -1.029 10.681 1.342 1.00 86.25 83 ILE A C 1
ATOM 669 O O . ILE A 1 83 ? -0.293 11.392 2.023 1.00 86.25 83 ILE A O 1
ATOM 673 N N . ILE A 1 84 ? -1.941 11.169 0.511 1.00 83.06 84 ILE A N 1
ATOM 674 C CA . ILE A 1 84 ? -2.253 12.588 0.406 1.00 83.06 84 ILE A CA 1
ATOM 675 C C . ILE A 1 84 ? -3.583 12.857 1.101 1.00 83.06 84 ILE A C 1
ATOM 677 O O . ILE A 1 84 ? -4.527 12.072 1.005 1.00 83.06 84 ILE A O 1
ATOM 681 N N . ARG A 1 85 ? -3.668 13.980 1.817 1.00 78.12 85 ARG A N 1
ATOM 682 C CA . ARG A 1 85 ? -4.931 14.409 2.419 1.00 78.12 85 ARG A CA 1
ATOM 683 C C . ARG A 1 85 ? -5.890 14.799 1.303 1.00 78.12 85 ARG A C 1
ATOM 685 O O . ARG A 1 85 ? -5.592 15.690 0.511 1.00 78.12 85 ARG A O 1
ATOM 692 N N . TYR A 1 86 ? -7.052 14.159 1.263 1.00 69.31 86 TYR A N 1
ATOM 693 C CA . TYR A 1 86 ? -8.127 14.607 0.393 1.00 69.31 86 TYR A CA 1
ATOM 694 C C . TYR A 1 86 ? -8.816 15.818 1.033 1.00 69.31 86 TYR A C 1
ATOM 696 O O . TYR A 1 86 ? -9.689 15.676 1.889 1.00 69.31 86 TYR A O 1
ATOM 704 N N . CYS A 1 87 ? -8.405 17.021 0.639 1.00 66.75 87 CYS A N 1
ATOM 705 C CA . CYS A 1 87 ? -9.106 18.248 1.000 1.00 66.75 87 CYS A CA 1
ATOM 706 C C . CYS A 1 87 ? -10.134 18.562 -0.091 1.00 66.75 87 CYS A C 1
ATOM 708 O O . CYS A 1 87 ? -9.761 18.914 -1.210 1.00 66.75 87 CYS A O 1
ATOM 710 N N . LYS A 1 88 ? -11.434 18.480 0.223 1.00 58.28 88 LYS A N 1
ATOM 711 C CA . LYS A 1 88 ? -12.435 19.168 -0.600 1.00 58.28 88 LYS A CA 1
ATOM 712 C C . LYS A 1 88 ? -12.216 20.661 -0.393 1.00 58.28 88 LYS A C 1
ATOM 714 O O . LYS A 1 88 ? -12.374 21.137 0.728 1.00 58.28 88 LYS A O 1
ATOM 719 N N . PHE A 1 89 ? -11.867 21.399 -1.443 1.00 54.19 89 PHE A N 1
ATOM 720 C CA . PHE A 1 89 ? -12.022 22.850 -1.424 1.00 54.19 89 PHE A CA 1
ATOM 721 C C . PHE A 1 89 ? -13.524 23.144 -1.336 1.00 54.19 89 PHE A C 1
ATOM 723 O O . PHE A 1 89 ? -14.230 23.191 -2.338 1.00 54.19 89 PHE A O 1
ATOM 730 N N . THR A 1 90 ? -14.047 23.245 -0.118 1.00 50.88 90 THR A N 1
ATOM 731 C CA . THR A 1 90 ? -15.365 23.823 0.126 1.00 50.88 90 THR A CA 1
ATOM 732 C C . THR A 1 90 ? -15.234 25.318 -0.137 1.00 50.88 90 THR A C 1
ATOM 734 O O . THR A 1 90 ? -14.388 25.959 0.490 1.00 50.88 90 THR A O 1
ATOM 737 N N . ASN A 1 91 ? -16.028 25.865 -1.064 1.00 47.12 91 ASN A N 1
ATOM 738 C CA . ASN A 1 91 ? -16.159 27.314 -1.235 1.00 47.12 91 ASN A CA 1
ATOM 739 C C . ASN A 1 91 ? -16.283 27.981 0.146 1.00 47.12 91 ASN A C 1
ATOM 741 O O . ASN A 1 91 ? -17.041 27.526 1.001 1.00 47.12 91 ASN A O 1
ATOM 745 N N . THR A 1 92 ? -15.483 29.019 0.374 1.00 48.31 92 THR A N 1
ATOM 746 C CA . THR A 1 92 ? -15.152 29.627 1.674 1.00 48.31 92 THR A CA 1
ATOM 747 C C . THR A 1 92 ? -16.289 30.417 2.336 1.00 48.31 92 THR A C 1
ATOM 749 O O . THR A 1 92 ? -16.032 31.391 3.036 1.00 48.31 92 THR A O 1
ATOM 752 N N . SER A 1 93 ? -17.547 30.030 2.135 1.00 55.97 93 SER A N 1
ATOM 753 C CA . SER A 1 93 ? -18.711 30.701 2.722 1.00 55.97 93 SER A CA 1
ATOM 754 C C . SER A 1 93 ? -19.337 29.971 3.916 1.00 55.97 93 SER A C 1
ATOM 756 O O . SER A 1 93 ? -20.288 30.501 4.478 1.00 55.97 93 SER A O 1
ATOM 758 N N . ASP A 1 94 ? -18.825 28.807 4.339 1.00 48.81 94 ASP A N 1
ATOM 759 C CA . ASP A 1 94 ? -19.408 28.044 5.457 1.00 48.81 94 ASP A CA 1
ATOM 760 C C . ASP A 1 94 ? -18.592 28.165 6.767 1.00 48.81 94 ASP A C 1
ATOM 762 O O . ASP A 1 94 ? -17.433 27.734 6.800 1.00 48.81 94 ASP A O 1
ATOM 766 N N . PRO A 1 95 ? -19.151 28.697 7.879 1.00 48.00 95 PRO A N 1
ATOM 767 C CA . PRO A 1 95 ? -18.381 29.005 9.094 1.00 48.00 95 PRO A CA 1
ATOM 768 C C . PRO A 1 95 ? -17.989 27.795 9.962 1.00 48.00 95 PRO A C 1
ATOM 770 O O . PRO A 1 95 ? -17.310 27.974 10.971 1.00 48.00 95 PRO A O 1
ATOM 773 N N . ILE A 1 96 ? -18.424 26.574 9.629 1.00 52.72 96 ILE A N 1
ATOM 774 C CA . ILE A 1 96 ? -18.407 25.427 10.564 1.00 52.72 96 ILE A CA 1
ATOM 775 C C . ILE A 1 96 ? -17.262 24.425 10.290 1.00 52.72 96 ILE A C 1
ATOM 777 O O . ILE A 1 96 ? -17.062 23.477 11.041 1.00 52.72 96 ILE A O 1
ATOM 781 N N . SER A 1 97 ? -16.415 24.629 9.278 1.00 46.59 97 SER A N 1
ATOM 782 C CA . SER A 1 97 ? -15.379 23.637 8.917 1.00 46.59 97 SER A CA 1
ATOM 783 C C . SER A 1 97 ? -14.141 23.593 9.831 1.00 46.59 97 SER A C 1
ATOM 785 O O . SER A 1 97 ? -13.252 22.765 9.627 1.00 46.59 97 SER A O 1
ATOM 787 N N . ARG A 1 98 ? -14.060 24.433 10.868 1.00 45.25 98 ARG A N 1
ATOM 788 C CA . ARG A 1 98 ? -12.948 24.413 11.829 1.00 45.25 98 ARG A CA 1
ATOM 789 C C . ARG A 1 98 ? -13.301 23.556 13.034 1.00 45.25 98 ARG A C 1
ATOM 791 O O . ARG A 1 98 ? -13.758 24.113 14.017 1.00 45.25 98 ARG A O 1
ATOM 798 N N . ASN A 1 99 ? -13.098 22.241 12.947 1.00 36.56 99 ASN A N 1
ATOM 799 C CA . ASN A 1 99 ? -12.762 21.378 14.091 1.00 36.56 99 ASN A CA 1
ATOM 800 C C . ASN A 1 99 ? -12.508 19.937 13.624 1.00 36.56 99 ASN A C 1
ATOM 802 O O . ASN A 1 99 ? -13.385 19.084 13.694 1.00 36.56 99 ASN A O 1
ATOM 806 N N . PHE A 1 100 ? -11.282 19.652 13.189 1.00 39.81 100 PHE A N 1
ATOM 807 C CA . PHE A 1 100 ? -10.734 18.301 13.294 1.00 39.81 100 PHE A CA 1
ATOM 808 C C . PHE A 1 100 ? -9.322 18.419 13.867 1.00 39.81 100 PHE A C 1
ATOM 810 O O . PHE A 1 100 ? -8.393 18.852 13.187 1.00 39.81 100 PHE A O 1
ATOM 817 N N . ILE A 1 101 ? -9.209 18.110 15.159 1.00 35.22 101 ILE A N 1
ATOM 818 C CA . ILE A 1 101 ? -7.946 17.864 15.855 1.00 35.22 101 ILE A CA 1
ATOM 819 C C . ILE A 1 101 ? -7.496 16.467 15.415 1.00 35.22 101 ILE A C 1
ATOM 821 O O . ILE A 1 101 ? -8.284 15.525 15.488 1.00 35.22 101 ILE A O 1
ATOM 825 N N . TYR A 1 102 ? -6.270 16.342 14.907 1.00 43.62 102 TYR A N 1
ATOM 826 C CA . TYR A 1 102 ? -5.697 15.065 14.481 1.00 43.62 102 TYR A CA 1
ATOM 827 C C . TYR A 1 102 ? -4.613 14.648 15.477 1.00 43.62 102 TYR A C 1
ATOM 829 O O . TYR A 1 102 ? -3.639 15.375 15.656 1.00 43.62 102 TYR A O 1
ATOM 837 N N . GLU A 1 103 ? -4.805 13.492 16.109 1.00 33.94 103 GLU A N 1
ATOM 838 C CA . GLU A 1 103 ? -3.802 12.784 16.911 1.00 33.94 103 GLU A CA 1
ATOM 839 C C . GLU A 1 103 ? -2.985 11.856 15.994 1.00 33.94 103 GLU A C 1
ATOM 841 O O . GLU A 1 103 ? -3.542 11.126 15.167 1.00 33.94 103 GLU A O 1
ATOM 846 N N . ASP A 1 104 ? -1.659 11.914 16.134 1.00 41.31 104 ASP A N 1
ATOM 847 C CA . ASP A 1 104 ? -0.652 11.136 15.403 1.00 41.31 104 ASP A CA 1
ATOM 848 C C . ASP A 1 104 ? -0.689 9.651 15.800 1.00 41.31 104 ASP A C 1
ATOM 850 O O . ASP A 1 104 ? 0.117 9.156 16.595 1.00 41.31 104 ASP A O 1
ATOM 854 N N . HIS A 1 105 ? -1.609 8.890 15.214 1.00 41.22 105 HIS A N 1
ATOM 855 C CA . HIS A 1 105 ? -1.546 7.434 15.264 1.00 41.22 105 HIS A CA 1
ATOM 856 C C . HIS A 1 105 ? -1.416 6.871 13.851 1.00 41.22 105 HIS A C 1
ATOM 858 O O . HIS A 1 105 ? -2.270 7.083 12.995 1.00 41.22 105 HIS A O 1
ATOM 864 N N . HIS A 1 106 ? -0.305 6.160 13.629 1.00 49.25 106 HIS A N 1
ATOM 865 C CA . HIS A 1 106 ? 0.197 5.567 12.380 1.00 49.25 106 HIS A CA 1
ATOM 866 C C . HIS A 1 106 ? -0.697 4.471 11.758 1.00 49.25 106 HIS A C 1
ATOM 868 O O . HIS A 1 106 ? -0.199 3.526 11.144 1.00 49.25 106 HIS A O 1
ATOM 874 N N . LEU A 1 107 ? -2.013 4.563 11.929 1.00 46.38 107 LEU A N 1
ATOM 875 C CA . LEU A 1 107 ? -2.980 3.618 11.403 1.00 46.38 107 LEU A CA 1
ATOM 876 C C . LEU A 1 107 ? -3.711 4.234 10.209 1.00 46.38 107 LEU A C 1
ATOM 878 O O . LEU A 1 107 ? -4.473 5.192 10.344 1.00 46.38 107 LEU A O 1
ATOM 882 N N . ILE A 1 108 ? -3.498 3.662 9.025 1.00 55.53 108 ILE A N 1
ATOM 883 C CA . ILE A 1 108 ? -4.172 4.119 7.810 1.00 55.53 108 ILE A CA 1
ATOM 884 C C . ILE A 1 108 ? -5.560 3.485 7.739 1.00 55.53 108 ILE A C 1
ATOM 886 O O . ILE A 1 108 ? -5.704 2.299 7.437 1.00 55.53 108 ILE A O 1
ATOM 890 N N . LEU A 1 109 ? -6.592 4.293 7.971 1.00 52.00 109 LEU A N 1
ATOM 891 C CA . LEU A 1 109 ? -7.985 3.892 7.793 1.00 52.00 109 LEU A CA 1
ATOM 892 C C . LEU A 1 109 ? -8.500 4.376 6.432 1.00 52.00 109 LEU A C 1
ATOM 894 O O . LEU A 1 109 ? -8.650 5.572 6.187 1.00 52.00 109 LEU A O 1
ATOM 898 N N . PHE A 1 110 ? -8.808 3.436 5.539 1.00 52.12 110 PHE A N 1
ATOM 899 C CA . PHE A 1 110 ? -9.432 3.734 4.248 1.00 52.12 110 PHE A CA 1
ATOM 900 C C . PHE A 1 110 ? -10.956 3.708 4.392 1.00 52.12 110 PHE A C 1
ATOM 902 O O . PHE A 1 110 ? -11.555 2.631 4.424 1.00 52.12 110 PHE A O 1
ATOM 909 N N . ASN A 1 111 ? -11.572 4.886 4.476 1.00 36.72 111 ASN A N 1
ATOM 910 C CA . ASN A 1 111 ? -13.022 5.044 4.563 1.00 36.72 111 ASN A CA 1
ATOM 911 C C . ASN A 1 111 ? -13.646 5.066 3.155 1.00 36.72 111 ASN A C 1
ATOM 913 O O . ASN A 1 111 ? -13.418 6.007 2.396 1.00 36.72 111 ASN A O 1
ATOM 917 N N . SER A 1 112 ? -14.441 4.053 2.801 1.00 36.47 112 SER A N 1
ATOM 918 C CA . SER A 1 112 ? -15.293 4.110 1.611 1.00 36.47 112 SER A CA 1
ATOM 919 C C . SER A 1 112 ? -16.597 4.824 1.966 1.00 36.47 112 SER A C 1
ATOM 921 O O . SER A 1 112 ? -17.483 4.229 2.580 1.00 36.47 112 SER A O 1
ATOM 923 N N . ARG A 1 113 ? -16.748 6.090 1.567 1.00 34.66 113 ARG A N 1
ATOM 924 C CA . ARG A 1 113 ? -18.088 6.679 1.475 1.00 34.66 113 ARG A CA 1
ATOM 925 C C . ARG A 1 113 ? -18.737 6.140 0.204 1.00 34.66 113 ARG A C 1
ATOM 927 O O . ARG A 1 113 ? -18.243 6.408 -0.886 1.00 34.66 113 ARG A O 1
ATOM 934 N N . THR A 1 114 ? -19.801 5.362 0.355 1.00 33.84 114 THR A N 1
ATOM 935 C CA . THR A 1 114 ? -20.740 5.075 -0.733 1.00 33.84 114 THR A CA 1
ATOM 936 C C . THR A 1 114 ? -21.351 6.394 -1.204 1.00 33.84 114 THR A C 1
ATOM 938 O O . THR A 1 114 ? -21.794 7.191 -0.372 1.00 33.84 114 THR A O 1
ATOM 941 N N . VAL A 1 115 ? -21.293 6.637 -2.515 1.00 33.72 115 VAL A N 1
ATOM 942 C CA . VAL A 1 115 ? -22.134 7.628 -3.208 1.00 33.72 115 VAL A CA 1
ATOM 943 C C . VAL A 1 115 ? -23.593 7.205 -3.167 1.00 33.72 115 VAL A C 1
ATOM 945 O O . VAL A 1 115 ? -23.838 5.978 -3.181 1.00 33.72 115 VAL A O 1
#

pLDDT: mean 80.9, std 21.18, range [33.72, 97.38]